Protein AF-A0A150L6H7-F1 (afdb_monomer)

Nearest PDB structures (foldseek):
  6cnf-assembly1_D  TM=3.828E-01  e=6.882E+00  Saccharomyces cerevisiae S288C

Solvent-accessible surface area (backbone atoms only — not comparable to full-atom values): 3516 Å² total; per-residue (Å²): 136,84,78,80,73,79,91,70,82,90,84,89,81,89,74,60,68,67,60,53,5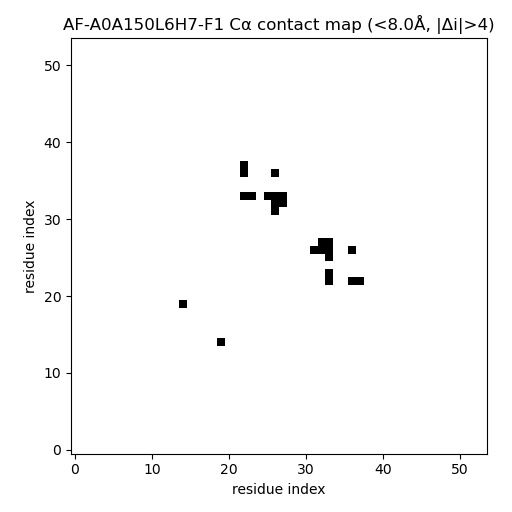0,52,47,46,51,52,15,60,77,66,77,49,61,41,69,58,56,53,54,50,52,53,48,53,52,50,52,54,58,52,66,72,73,113

Mean predicted aligned error: 6.08 Å

Organism: NCBI:txid81408

Secondary structure (DSSP, 8-state):
-----TTPPP------HHHHHHHHHHHHHTTS-HHHHHHHHHHHHHHHHHHT--

InterPro domains:
  IPR013321 Arc-type ribbon-helix-helix [G3DSA:1.10.1220.10] (2-50)

Sequence (54 aa):
MARLKENRAELHTTVDAELLKKIKLLAVEKNMKYGKLIEEGMRLVIEKYESERE

Radius of gyration: 14.13 Å; Cα contacts (8 Å, |Δi|>4): 12; chains: 1; bounding box: 37×33×31 Å

pLDDT: mean 88.46, std 14.61, range [39.59, 98.25]

Structure (mmCIF, N/CA/C/O backbone):
data_AF-A0A150L6H7-F1
#
_entry.id   AF-A0A150L6H7-F1
#
loop_
_atom_site.group_PDB
_atom_site.id
_atom_site.type_symbol
_atom_site.label_atom_id
_atom_site.label_alt_id
_atom_site.label_comp_id
_atom_site.label_asym_id
_atom_site.label_entity_id
_atom_site.label_seq_id
_atom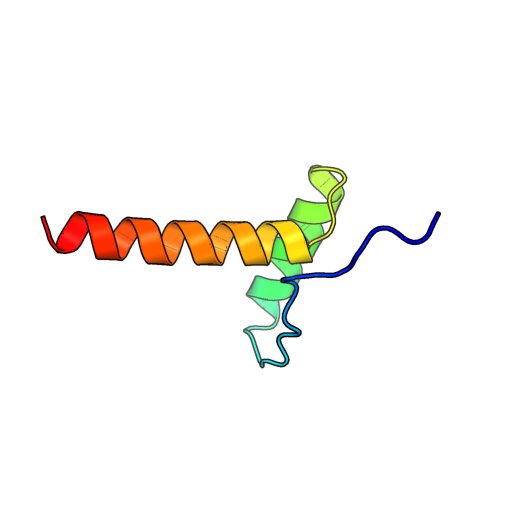_site.pdbx_PDB_ins_code
_atom_site.Cartn_x
_atom_site.Cartn_y
_atom_site.Cartn_z
_atom_site.occupancy
_atom_site.B_iso_or_equiv
_atom_site.auth_seq_id
_atom_site.auth_comp_id
_atom_site.auth_asym_id
_atom_site.auth_atom_id
_atom_site.pdbx_PDB_model_num
ATOM 1 N N . MET A 1 1 ? 17.872 22.484 -0.910 1.00 39.59 1 MET A N 1
ATOM 2 C CA . MET A 1 1 ? 16.673 22.433 -0.046 1.00 39.59 1 MET A CA 1
ATOM 3 C C . MET A 1 1 ? 16.223 20.983 0.089 1.00 39.59 1 MET A C 1
ATOM 5 O O . MET A 1 1 ? 15.519 20.485 -0.780 1.00 39.59 1 MET A O 1
ATOM 9 N N . ALA A 1 2 ? 16.690 20.272 1.118 1.00 50.97 2 ALA A N 1
ATOM 10 C CA . ALA A 1 2 ? 16.188 18.934 1.422 1.00 50.97 2 ALA A CA 1
ATOM 11 C C . ALA A 1 2 ? 14.839 19.094 2.133 1.00 50.97 2 ALA A C 1
ATOM 13 O O . ALA A 1 2 ? 14.772 19.675 3.212 1.00 50.97 2 ALA A O 1
ATOM 14 N N . ARG A 1 3 ? 13.750 18.667 1.490 1.00 56.69 3 ARG A N 1
ATOM 15 C CA . ARG A 1 3 ? 12.411 18.702 2.086 1.00 56.69 3 ARG A CA 1
ATOM 16 C C . ARG A 1 3 ? 12.395 17.696 3.238 1.00 56.69 3 ARG A C 1
ATOM 18 O O . ARG A 1 3 ? 12.620 16.511 3.000 1.00 56.69 3 ARG A O 1
ATOM 25 N N . LEU A 1 4 ? 12.183 18.188 4.456 1.00 54.31 4 LEU A N 1
ATOM 26 C CA . LEU A 1 4 ? 12.086 17.398 5.681 1.00 54.31 4 LEU A CA 1
ATOM 27 C C . LEU A 1 4 ? 11.140 16.206 5.465 1.00 54.31 4 LEU A C 1
ATOM 29 O O . LEU A 1 4 ? 9.975 16.365 5.103 1.00 54.31 4 LEU A O 1
ATOM 33 N N . LYS A 1 5 ? 11.693 14.999 5.627 1.00 58.97 5 LYS A N 1
ATOM 34 C CA . LYS A 1 5 ? 11.030 13.686 5.523 1.00 58.97 5 LYS A CA 1
ATOM 35 C C . LYS A 1 5 ? 10.322 13.331 6.844 1.00 58.97 5 LYS A C 1
ATOM 37 O O . LYS A 1 5 ? 10.174 12.159 7.173 1.00 58.97 5 LYS A O 1
ATOM 42 N N . GLU A 1 6 ? 9.969 14.340 7.632 1.00 60.78 6 GLU A N 1
ATOM 43 C CA . GLU A 1 6 ? 9.400 14.186 8.965 1.00 60.78 6 GLU A CA 1
ATOM 44 C C . GLU A 1 6 ? 7.993 13.598 8.801 1.00 60.78 6 GLU A C 1
ATOM 46 O O . GLU A 1 6 ? 7.162 14.163 8.092 1.00 60.78 6 GLU A O 1
ATOM 51 N N . ASN A 1 7 ? 7.747 12.427 9.392 1.00 76.62 7 ASN A N 1
ATOM 52 C CA . ASN A 1 7 ? 6.478 11.674 9.371 1.00 76.62 7 ASN A CA 1
ATOM 53 C C . ASN A 1 7 ? 6.226 10.723 8.183 1.00 76.62 7 ASN A C 1
ATOM 55 O O . ASN A 1 7 ? 5.081 10.356 7.922 1.00 76.62 7 ASN A O 1
ATOM 59 N N . ARG A 1 8 ? 7.260 10.263 7.464 1.00 81.81 8 ARG A N 1
ATOM 60 C CA . ARG A 1 8 ? 7.129 9.121 6.533 1.00 81.81 8 ARG A CA 1
ATOM 61 C C . ARG A 1 8 ? 7.681 7.842 7.167 1.00 81.81 8 ARG A C 1
ATOM 63 O O . ARG A 1 8 ? 8.857 7.805 7.511 1.00 81.81 8 ARG A O 1
ATOM 70 N N . ALA A 1 9 ? 6.859 6.797 7.25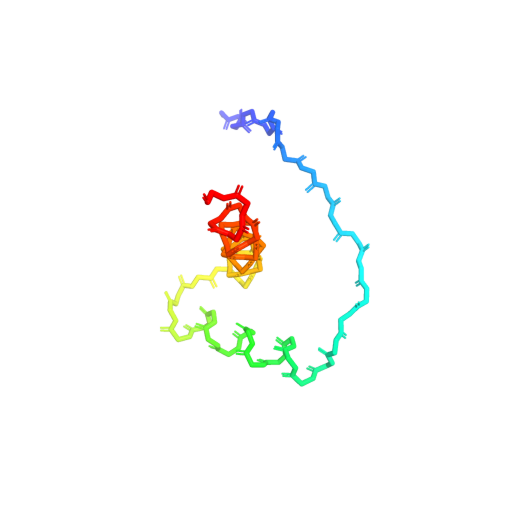0 1.00 86.38 9 ALA A N 1
ATOM 71 C CA . ALA A 1 9 ? 7.284 5.448 7.627 1.00 86.38 9 ALA A CA 1
ATOM 72 C C . ALA A 1 9 ? 7.507 4.571 6.383 1.00 86.38 9 ALA A C 1
ATOM 74 O O . ALA A 1 9 ? 6.819 4.730 5.371 1.00 86.38 9 ALA A O 1
ATOM 75 N N . GLU A 1 10 ? 8.475 3.657 6.458 1.00 88.00 10 GLU A N 1
ATOM 76 C CA . GLU A 1 10 ? 8.685 2.624 5.442 1.00 88.00 10 GLU A CA 1
ATOM 77 C C . GLU A 1 10 ? 7.794 1.417 5.740 1.00 88.00 10 GLU A C 1
ATOM 79 O O . GLU A 1 10 ? 7.610 1.033 6.893 1.00 88.00 10 GLU A O 1
ATOM 84 N N . LEU A 1 11 ? 7.226 0.827 4.688 1.00 86.62 11 LEU A N 1
ATOM 85 C CA . LEU A 1 11 ? 6.370 -0.348 4.783 1.00 86.62 11 LEU A CA 1
ATOM 86 C C . LEU A 1 11 ? 6.963 -1.467 3.932 1.00 86.62 11 LEU A C 1
ATOM 88 O O . LEU A 1 11 ? 6.929 -1.406 2.702 1.00 86.62 11 LEU A O 1
ATOM 92 N N . HIS A 1 12 ? 7.455 -2.507 4.597 1.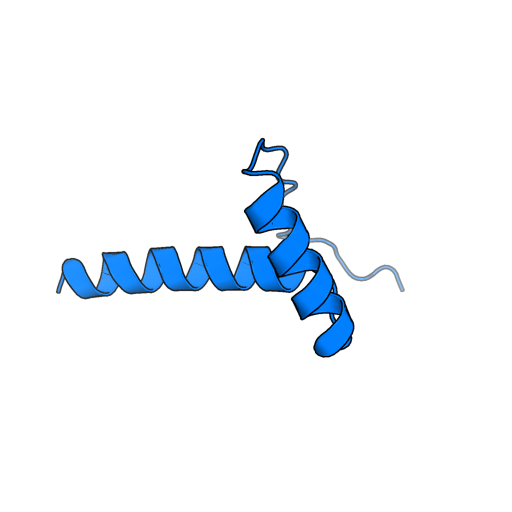00 90.19 12 HIS A N 1
ATOM 93 C CA . HIS A 1 12 ? 7.826 -3.767 3.966 1.00 90.19 12 HIS A CA 1
ATOM 94 C C . HIS A 1 12 ? 6.726 -4.782 4.243 1.00 90.19 12 HIS A C 1
ATOM 96 O O . HIS A 1 12 ? 6.456 -5.114 5.393 1.00 90.19 12 HIS A O 1
ATOM 102 N N . THR A 1 13 ? 6.060 -5.250 3.193 1.00 90.31 13 THR A N 1
ATOM 103 C CA . THR A 1 13 ? 4.983 -6.228 3.328 1.00 90.31 13 THR A CA 1
ATOM 104 C C . THR A 1 13 ? 4.881 -7.099 2.083 1.00 90.31 13 THR A C 1
ATOM 106 O O . THR A 1 13 ? 5.384 -6.739 1.016 1.00 90.31 13 THR A O 1
ATOM 109 N N . THR A 1 14 ? 4.226 -8.246 2.234 1.00 95.00 14 THR A N 1
ATOM 110 C CA . THR A 1 14 ? 3.872 -9.134 1.127 1.00 95.00 14 THR A CA 1
ATOM 111 C C . THR A 1 14 ? 2.411 -8.903 0.773 1.00 95.00 14 THR A C 1
ATOM 113 O O . THR A 1 14 ? 1.551 -8.866 1.649 1.00 95.00 14 THR A O 1
ATOM 116 N N . VAL A 1 15 ? 2.131 -8.739 -0.516 1.00 93.94 15 VAL A N 1
ATOM 117 C CA . VAL A 1 15 ? 0.780 -8.544 -1.052 1.00 93.94 15 VAL A CA 1
ATOM 118 C C . VAL A 1 15 ? 0.552 -9.492 -2.218 1.00 93.94 15 VAL A C 1
ATOM 120 O O . VAL A 1 15 ? 1.511 -9.966 -2.830 1.00 93.94 15 VAL A O 1
ATOM 123 N N . ASP A 1 16 ? -0.716 -9.734 -2.540 1.00 97.56 16 ASP A N 1
ATOM 124 C CA . ASP A 1 16 ? -1.095 -10.503 -3.720 1.00 97.56 16 ASP A CA 1
ATOM 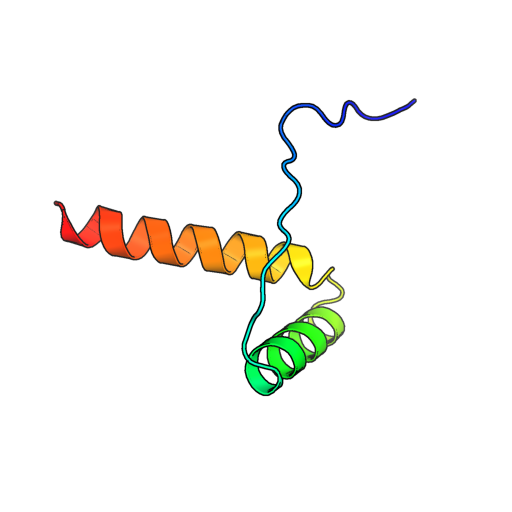125 C C . ASP A 1 16 ? -0.489 -9.907 -5.008 1.00 97.56 16 ASP A C 1
ATOM 127 O O . ASP A 1 16 ? -0.480 -8.687 -5.227 1.00 97.56 16 ASP A O 1
ATOM 131 N N . ALA A 1 17 ? 0.043 -10.783 -5.861 1.00 97.38 17 ALA A N 1
ATOM 132 C CA . ALA A 1 17 ? 0.788 -10.383 -7.048 1.00 97.38 17 ALA A CA 1
ATOM 133 C C . ALA A 1 17 ? -0.115 -9.746 -8.115 1.00 97.38 17 ALA A C 1
ATOM 135 O O . ALA A 1 17 ? 0.286 -8.775 -8.769 1.00 97.38 17 ALA A O 1
ATOM 136 N N . GLU A 1 18 ? -1.337 -10.256 -8.286 1.00 97.81 18 GLU A N 1
ATOM 137 C CA . GLU A 1 18 ? -2.289 -9.720 -9.257 1.00 97.81 18 GLU A CA 1
ATOM 138 C C . GLU A 1 18 ? -2.835 -8.367 -8.807 1.00 97.81 18 GLU A C 1
ATOM 140 O O . GLU A 1 18 ? -2.933 -7.434 -9.612 1.00 97.81 18 GLU A O 1
ATOM 145 N N . LEU A 1 19 ? -3.123 -8.223 -7.514 1.00 96.69 19 LEU A N 1
ATOM 146 C CA . LEU A 1 19 ? -3.518 -6.962 -6.901 1.00 96.69 19 LEU A CA 1
ATOM 147 C C . LEU A 1 19 ? -2.444 -5.892 -7.111 1.00 96.69 19 LEU A C 1
ATOM 149 O O . LEU A 1 19 ? -2.740 -4.803 -7.611 1.00 96.69 19 LEU A O 1
ATOM 153 N N . LEU A 1 20 ? -1.181 -6.208 -6.808 1.00 96.25 20 LEU A N 1
ATOM 154 C CA . LEU A 1 20 ? -0.076 -5.271 -7.006 1.00 96.25 20 LEU A CA 1
ATOM 155 C C . LEU A 1 20 ? 0.092 -4.893 -8.484 1.00 96.25 20 LEU A C 1
ATOM 157 O O . LEU A 1 20 ? 0.373 -3.733 -8.795 1.00 96.25 20 LEU A O 1
ATOM 161 N N . LYS A 1 21 ? -0.099 -5.845 -9.404 1.00 97.81 21 LYS A N 1
ATOM 162 C CA . LYS A 1 21 ? -0.067 -5.584 -10.850 1.00 97.81 21 LYS A CA 1
ATOM 163 C C . LYS A 1 21 ? -1.157 -4.594 -11.262 1.00 97.81 21 LYS A C 1
ATOM 165 O O . LYS A 1 21 ? -0.848 -3.624 -11.951 1.00 97.81 21 LYS A O 1
ATOM 170 N N . LYS A 1 22 ? -2.399 -4.792 -10.812 1.00 98.00 22 LYS A N 1
ATOM 171 C CA . LYS A 1 22 ? -3.524 -3.884 -11.103 1.00 98.00 22 LYS A CA 1
ATOM 172 C C . LYS A 1 22 ? -3.261 -2.474 -10.573 1.00 98.00 22 LYS A C 1
ATOM 174 O O . LYS A 1 22 ? -3.413 -1.509 -11.315 1.00 98.00 22 LYS A O 1
ATOM 179 N N . ILE A 1 23 ? -2.774 -2.355 -9.337 1.00 97.38 23 ILE A N 1
ATOM 180 C CA . ILE A 1 23 ? -2.427 -1.060 -8.732 1.00 97.38 23 ILE A CA 1
ATOM 181 C C . ILE A 1 23 ? -1.308 -0.351 -9.508 1.00 97.38 23 ILE A C 1
ATOM 183 O O . ILE A 1 23 ? -1.372 0.859 -9.717 1.00 97.38 23 ILE A O 1
ATOM 187 N N . LYS A 1 24 ? -0.290 -1.084 -9.977 1.00 97.00 24 LYS A N 1
ATOM 188 C CA . LYS A 1 24 ? 0.779 -0.510 -10.810 1.00 97.00 24 LYS A CA 1
ATOM 189 C C . LYS A 1 24 ? 0.257 0.003 -12.152 1.00 97.00 24 LYS A C 1
ATOM 191 O O . LYS A 1 24 ? 0.666 1.084 -12.561 1.00 97.00 24 LYS A O 1
ATOM 196 N N . LEU A 1 25 ? -0.631 -0.739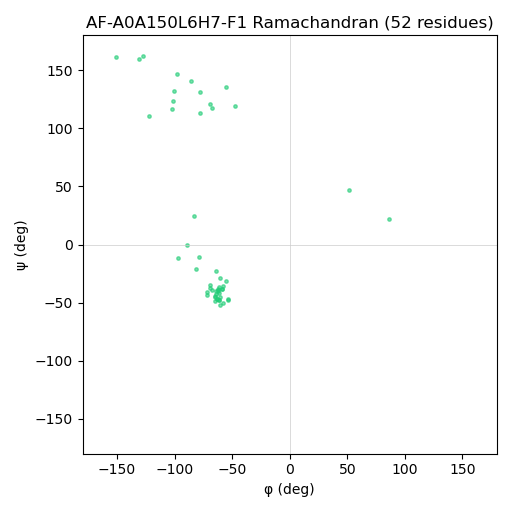 -12.815 1.00 98.25 25 LEU A N 1
ATOM 197 C CA . LEU A 1 25 ? -1.239 -0.307 -14.079 1.00 98.25 25 LEU A CA 1
ATOM 198 C C . LEU A 1 25 ? -2.079 0.959 -13.880 1.00 98.25 25 LEU A C 1
ATOM 200 O O . LEU A 1 25 ? -1.863 1.946 -14.577 1.00 98.25 25 LEU A O 1
ATOM 204 N N . LEU A 1 26 ? -2.926 0.980 -12.849 1.00 97.69 26 LEU A N 1
ATOM 205 C CA . LEU A 1 26 ? -3.722 2.155 -12.495 1.00 97.69 26 LEU A CA 1
ATOM 206 C C . LEU A 1 26 ? -2.842 3.381 -12.198 1.00 97.69 26 LEU A C 1
ATOM 208 O O . LEU A 1 26 ? -3.162 4.503 -12.583 1.00 97.69 26 LEU A O 1
ATOM 212 N N . ALA A 1 27 ? -1.698 3.176 -11.543 1.00 97.81 27 ALA A N 1
ATOM 213 C CA . ALA A 1 27 ? -0.747 4.248 -11.274 1.00 97.81 27 ALA A CA 1
ATOM 214 C C . ALA A 1 27 ? -0.186 4.867 -12.565 1.00 97.81 27 ALA A C 1
ATOM 216 O O . ALA A 1 27 ? -0.043 6.087 -12.641 1.00 97.81 27 ALA A O 1
ATOM 217 N N . VAL A 1 28 ? 0.092 4.043 -13.582 1.00 97.81 28 VAL A N 1
ATOM 218 C CA . VAL A 1 28 ? 0.529 4.511 -14.907 1.00 97.81 28 VAL A CA 1
ATOM 219 C C . VAL A 1 28 ?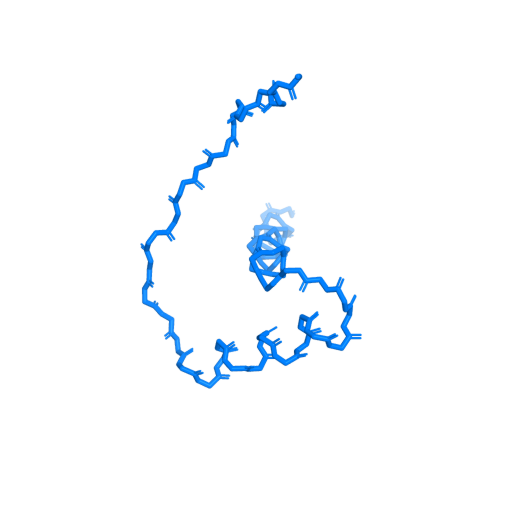 -0.581 5.313 -15.582 1.00 97.81 28 VAL A C 1
ATOM 221 O O . VAL A 1 28 ? -0.331 6.434 -16.016 1.00 97.81 28 VAL A O 1
ATOM 224 N N . GLU A 1 29 ? -1.810 4.794 -15.600 1.00 97.81 29 GLU A N 1
ATOM 225 C CA . GLU A 1 29 ? -2.974 5.470 -16.195 1.00 97.81 29 GLU A CA 1
ATOM 226 C C . GLU A 1 29 ? -3.248 6.840 -15.562 1.00 97.81 29 GLU A C 1
ATOM 228 O O . GLU A 1 29 ? -3.636 7.787 -16.244 1.00 97.81 29 GLU A O 1
ATOM 233 N N . LYS A 1 30 ? -3.023 6.965 -14.250 1.00 95.62 30 LYS A N 1
ATOM 234 C CA . LYS A 1 30 ? -3.228 8.208 -13.494 1.00 95.62 30 LYS A CA 1
ATOM 235 C C . LYS A 1 30 ? -1.998 9.120 -13.450 1.00 95.62 30 LYS A C 1
ATOM 237 O O . LYS A 1 30 ? -2.075 10.186 -12.846 1.00 95.62 30 LYS A O 1
ATOM 242 N N . ASN A 1 31 ? -0.875 8.731 -14.062 1.00 96.44 31 ASN A N 1
ATOM 243 C CA . ASN A 1 31 ? 0.413 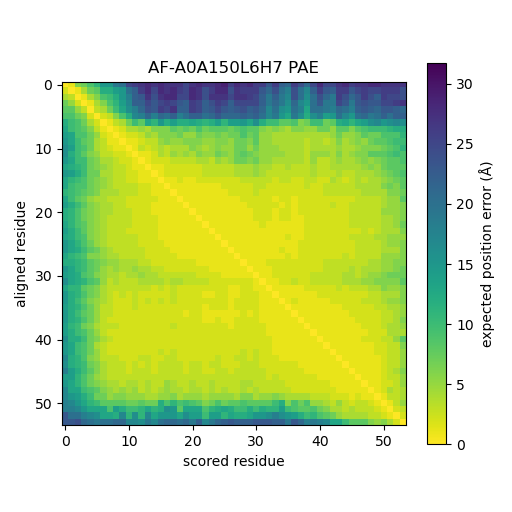9.427 -13.961 1.00 96.44 31 ASN A CA 1
ATOM 244 C C . ASN A 1 31 ? 0.841 9.685 -12.495 1.00 96.44 31 ASN A C 1
ATOM 246 O O . ASN A 1 31 ? 1.226 10.787 -12.094 1.00 96.44 31 ASN A O 1
ATOM 250 N N . MET A 1 32 ? 0.731 8.652 -11.658 1.00 95.38 32 MET A N 1
ATOM 251 C CA . MET A 1 32 ? 1.006 8.689 -10.221 1.00 95.38 32 MET A CA 1
ATOM 252 C C . MET A 1 32 ? 1.980 7.582 -9.804 1.00 95.38 32 MET A C 1
ATOM 254 O O . MET A 1 32 ? 2.188 6.590 -10.494 1.00 95.38 32 MET A O 1
ATOM 258 N N . LYS A 1 33 ? 2.586 7.727 -8.620 1.00 94.62 33 LYS A N 1
ATOM 259 C CA . LYS A 1 33 ? 3.353 6.636 -8.000 1.00 94.62 33 LYS A CA 1
ATOM 260 C C . LYS A 1 33 ? 2.381 5.639 -7.374 1.00 94.62 33 LYS A C 1
ATOM 262 O O . LYS A 1 33 ? 1.552 6.053 -6.571 1.00 94.62 33 LYS A O 1
ATOM 267 N N . TYR A 1 34 ? 2.548 4.345 -7.645 1.00 95.00 34 TYR A N 1
ATOM 268 C CA . TYR A 1 34 ? 1.688 3.287 -7.089 1.00 95.00 34 TYR A CA 1
ATOM 269 C C . TYR A 1 34 ? 1.623 3.305 -5.552 1.00 95.00 34 TYR A C 1
ATOM 271 O O . TYR A 1 34 ? 0.576 3.031 -4.980 1.00 95.00 34 TYR A O 1
ATOM 279 N N . GLY A 1 35 ? 2.699 3.724 -4.875 1.00 93.56 35 GLY A N 1
ATOM 280 C CA . GLY A 1 35 ? 2.703 3.907 -3.420 1.00 93.56 35 GLY A CA 1
ATOM 281 C C . GLY A 1 35 ? 1.682 4.934 -2.912 1.00 93.56 35 GLY A C 1
ATOM 282 O O . GLY A 1 35 ? 1.173 4.769 -1.813 1.00 93.56 35 GLY A O 1
ATOM 283 N N . LYS A 1 36 ? 1.323 5.952 -3.713 1.00 94.62 36 LYS A N 1
ATOM 284 C CA . LYS A 1 36 ? 0.241 6.887 -3.358 1.00 94.62 36 LYS A CA 1
ATOM 285 C C . LYS A 1 36 ? -1.123 6.198 -3.351 1.00 94.62 36 LYS A C 1
ATOM 287 O O . LYS A 1 36 ? -1.917 6.479 -2.469 1.00 94.62 36 LYS A O 1
ATOM 292 N N . LEU A 1 37 ? -1.366 5.293 -4.301 1.00 96.00 37 LEU A N 1
ATOM 293 C CA . LEU A 1 37 ? -2.606 4.513 -4.359 1.00 96.00 37 LEU A CA 1
ATOM 294 C C . LEU A 1 37 ? -2.688 3.503 -3.210 1.00 96.00 37 LEU A C 1
ATOM 296 O O . LEU A 1 37 ? -3.763 3.269 -2.677 1.00 96.00 37 LEU A O 1
ATOM 300 N N . ILE A 1 38 ? -1.551 2.933 -2.795 1.00 95.06 38 ILE A N 1
ATOM 301 C CA . ILE A 1 38 ? -1.494 2.080 -1.598 1.00 95.06 38 ILE A CA 1
ATOM 302 C C . ILE A 1 38 ? -1.849 2.897 -0.349 1.00 95.06 38 ILE A C 1
ATOM 304 O O . ILE A 1 38 ? -2.670 2.459 0.449 1.00 95.06 38 ILE A O 1
ATOM 308 N N . GLU A 1 39 ? -1.268 4.090 -0.196 1.00 94.69 39 GLU A N 1
ATOM 309 C CA . GLU A 1 39 ? -1.575 4.992 0.922 1.00 94.69 39 GLU A CA 1
ATOM 310 C C . GLU A 1 39 ? -3.055 5.412 0.925 1.00 94.69 39 GLU A C 1
ATOM 312 O O . GLU A 1 39 ? -3.689 5.419 1.975 1.00 94.69 39 GLU A O 1
ATOM 317 N N . GLU A 1 40 ? -3.624 5.707 -0.246 1.00 95.56 40 GLU A N 1
ATOM 318 C CA . GLU A 1 40 ?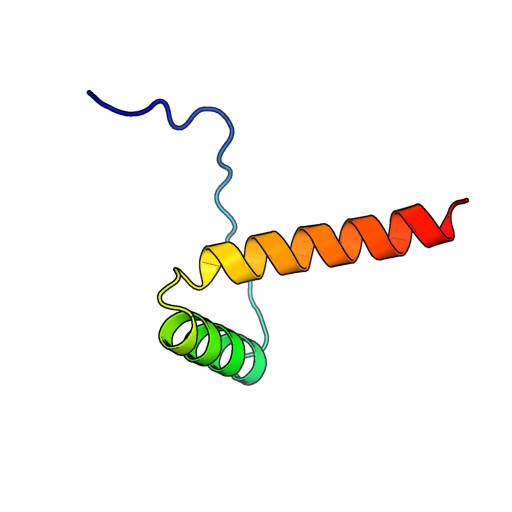 -5.054 5.993 -0.411 1.00 95.56 40 GLU A CA 1
ATOM 319 C C . GLU A 1 40 ? -5.923 4.797 -0.001 1.00 95.56 40 GLU A C 1
ATOM 321 O O . GLU A 1 40 ? -6.835 4.952 0.807 1.00 95.56 40 GLU A O 1
ATOM 326 N N . GLY A 1 41 ? -5.590 3.591 -0.469 1.00 95.12 41 GLY A N 1
ATOM 327 C CA . GLY A 1 41 ? -6.295 2.368 -0.090 1.00 95.12 41 GLY A CA 1
ATOM 328 C C . GLY A 1 41 ? -6.278 2.113 1.419 1.00 95.12 41 GLY A C 1
ATOM 329 O O . GLY A 1 41 ? -7.290 1.711 1.983 1.00 95.12 41 GLY A O 1
ATOM 330 N N . MET A 1 42 ? -5.163 2.405 2.096 1.00 95.00 42 MET A N 1
ATOM 331 C CA . MET A 1 42 ? -5.077 2.303 3.558 1.00 95.00 42 MET A CA 1
ATOM 332 C C . MET A 1 42 ? -6.013 3.282 4.269 1.00 95.00 42 MET A C 1
ATOM 334 O O . MET A 1 42 ? -6.650 2.901 5.248 1.00 95.00 42 MET A O 1
ATOM 338 N N . ARG A 1 43 ? -6.133 4.520 3.772 1.00 96.50 43 ARG A N 1
ATOM 339 C CA . ARG A 1 43 ? -7.058 5.515 4.338 1.00 96.50 43 ARG A CA 1
ATOM 340 C C . ARG A 1 43 ? -8.512 5.084 4.180 1.00 96.50 43 ARG A C 1
ATOM 342 O O . ARG A 1 43 ? -9.248 5.142 5.153 1.00 96.50 43 ARG A O 1
ATOM 349 N N . LEU A 1 44 ? -8.884 4.580 3.003 1.00 96.44 44 LEU A N 1
ATOM 350 C CA . LEU A 1 44 ? -10.239 4.082 2.736 1.00 96.44 44 LEU A CA 1
ATOM 351 C C . LEU A 1 44 ? -10.615 2.902 3.641 1.00 96.44 44 LEU A C 1
ATOM 353 O O . LEU A 1 44 ? -11.763 2.785 4.060 1.00 96.44 44 LEU A O 1
ATOM 357 N N . VAL A 1 45 ? -9.657 2.023 3.959 1.00 96.44 45 VAL A N 1
ATOM 358 C CA . VAL A 1 45 ? -9.885 0.933 4.919 1.00 96.44 45 VAL A CA 1
ATOM 359 C C . VAL A 1 45 ? -10.156 1.489 6.316 1.00 96.44 45 VAL A C 1
ATOM 361 O O . VAL A 1 45 ? -11.095 1.034 6.958 1.00 96.44 45 VAL A O 1
ATOM 364 N N . ILE A 1 46 ? -9.370 2.465 6.784 1.00 96.50 46 ILE A N 1
ATOM 365 C CA . ILE A 1 46 ? -9.585 3.095 8.097 1.00 96.50 46 ILE A CA 1
ATOM 366 C C . ILE A 1 46 ? -10.958 3.766 8.144 1.00 96.50 46 ILE A C 1
ATOM 368 O O . ILE A 1 46 ? -11.748 3.438 9.022 1.00 96.50 46 ILE A O 1
ATOM 372 N N . GLU A 1 47 ? -11.260 4.619 7.164 1.00 96.25 47 GLU A N 1
ATOM 373 C CA . GLU A 1 47 ? -12.530 5.345 7.057 1.00 96.25 47 GLU A CA 1
ATOM 374 C C . GLU A 1 47 ? -13.724 4.387 7.102 1.00 96.25 47 GLU A C 1
ATOM 376 O O . GLU A 1 47 ? -14.639 4.576 7.898 1.00 96.25 47 GLU A O 1
ATOM 381 N N . LYS A 1 48 ? -13.666 3.292 6.333 1.00 95.81 48 LYS A N 1
ATOM 382 C CA . LYS A 1 48 ? -14.703 2.255 6.346 1.00 95.81 48 LYS A CA 1
ATOM 383 C C . LYS A 1 48 ? -14.975 1.723 7.758 1.00 95.81 48 LYS A C 1
ATOM 385 O O . LYS A 1 48 ? -16.132 1.591 8.138 1.00 95.81 48 LYS A O 1
ATOM 390 N N . TYR A 1 49 ? -13.932 1.389 8.517 1.00 96.06 49 TYR A N 1
ATOM 391 C CA . TYR A 1 49 ? -14.082 0.803 9.853 1.00 96.06 49 TYR A CA 1
ATOM 392 C C . TYR A 1 49 ? -14.347 1.834 10.954 1.00 96.06 49 TYR A C 1
ATOM 394 O O . TYR A 1 49 ? -14.847 1.462 12.013 1.00 96.06 49 TYR A O 1
ATOM 402 N N . GLU A 1 50 ? -14.009 3.103 10.742 1.00 94.31 50 GLU A N 1
ATOM 403 C CA . GLU A 1 50 ? -14.421 4.194 11.627 1.00 94.31 50 GLU A CA 1
ATOM 404 C C . GLU A 1 50 ? -15.915 4.480 11.464 1.00 94.31 50 GLU A C 1
ATOM 406 O O . GLU A 1 50 ? -16.617 4.547 12.468 1.00 94.31 50 GLU A O 1
ATOM 411 N N . SER A 1 51 ? -16.426 4.512 10.229 1.00 86.31 51 SER A N 1
ATOM 412 C CA . SER A 1 51 ? -17.863 4.663 9.962 1.00 86.31 51 SER A CA 1
ATOM 413 C C . SER A 1 51 ? -18.720 3.500 10.478 1.00 86.31 51 SER A C 1
ATOM 415 O O . SER A 1 51 ? -19.908 3.679 10.700 1.00 86.31 51 SER A O 1
ATOM 417 N N . GLU A 1 52 ? -18.150 2.305 10.671 1.00 83.19 52 GLU A N 1
ATOM 418 C CA . GLU A 1 52 ? -18.843 1.158 11.287 1.00 83.19 52 GLU A CA 1
ATOM 419 C C . GLU A 1 52 ? -18.912 1.244 12.830 1.00 83.19 52 GLU A C 1
ATOM 421 O O . GLU A 1 52 ? -19.585 0.425 13.458 1.00 83.19 52 GLU A O 1
ATOM 426 N N . ARG A 1 53 ? -18.187 2.185 13.458 1.00 72.19 53 ARG A N 1
ATOM 427 C CA . ARG A 1 53 ? -18.159 2.386 14.921 1.00 72.19 53 ARG A CA 1
ATOM 428 C C . ARG A 1 53 ? -19.108 3.482 15.417 1.00 72.19 53 ARG A C 1
ATOM 430 O O . ARG A 1 53 ? -19.283 3.578 16.633 1.00 72.19 53 ARG A O 1
ATOM 437 N N . GLU A 1 54 ? -19.661 4.290 14.516 1.00 54.50 54 GLU A N 1
ATOM 438 C CA . GLU A 1 54 ? -20.713 5.287 14.786 1.00 54.50 54 GLU A CA 1
ATOM 439 C C . GLU A 1 54 ? -22.113 4.691 14.591 1.00 54.50 54 GLU A C 1
ATOM 441 O O . GLU A 1 54 ? -22.998 5.029 15.410 1.00 54.50 54 GLU A O 1
#

Foldseek 3Di:
DPDDPPPDDDDDDDDDPVVLVVLCVVCVVVVHDSVVVVVVVVVVVVVVVVVVVD